Protein AF-A0A822FWM9-F1 (afdb_monomer)

pLDDT: mean 76.6, std 16.6, range [33.56, 94.75]

Mean predicted aligned error: 7.74 Å

Secondary structure (DSSP, 8-state):
---------GGG-EEE--PPPPTTS----EEE-TTT-S-------EETTEEPP------------

Solvent-accessible surface area (backbone atoms only — not comparable to full-atom values): 4796 Å² total; per-residue (Å²): 139,84,86,86,84,89,65,64,40,76,87,50,49,44,77,47,61,81,71,85,83,57,90,98,53,92,82,73,67,46,77,47,49,85,76,14,49,80,78,88,88,85,88,83,56,66,56,98,87,42,74,52,91,66,78,78,78,80,79,80,77,79,77,80,130

Organism: NCBI:txid392032

Structure (mmCIF, N/CA/C/O backbone):
data_AF-A0A822FWM9-F1
#
_entry.id   AF-A0A822FWM9-F1
#
loop_
_atom_site.group_PDB
_atom_site.id
_atom_site.type_symbol
_atom_site.label_atom_id
_atom_site.label_alt_id
_atom_site.label_comp_id
_atom_site.label_asym_id
_atom_site.label_entity_id
_atom_site.label_seq_id
_atom_site.pdbx_PDB_ins_code
_atom_site.Cartn_x
_atom_site.Cartn_y
_atom_site.Cartn_z
_atom_site.occupancy
_atom_site.B_iso_or_equiv
_atom_site.auth_seq_id
_atom_site.auth_comp_id
_atom_site.auth_asym_id
_atom_site.auth_atom_id
_atom_site.pdbx_PDB_model_num
ATOM 1 N N . THR A 1 1 ? 25.258 5.182 -27.695 1.00 63.56 1 THR A N 1
ATOM 2 C CA . THR A 1 1 ? 25.011 5.348 -26.246 1.00 63.56 1 THR A CA 1
ATOM 3 C C . THR A 1 1 ? 23.669 4.739 -25.897 1.00 63.56 1 THR A C 1
ATOM 5 O O . THR A 1 1 ? 22.735 4.961 -26.657 1.00 63.56 1 THR A O 1
ATOM 8 N N . LYS A 1 2 ? 23.570 3.930 -24.832 1.00 76.44 2 LYS A N 1
ATOM 9 C CA . LYS A 1 2 ? 22.299 3.343 -24.366 1.00 76.44 2 LYS A CA 1
ATOM 10 C C . LYS A 1 2 ? 21.817 4.076 -23.115 1.00 76.44 2 LYS A C 1
ATOM 12 O O . LYS A 1 2 ? 22.632 4.400 -22.258 1.00 76.44 2 LYS A O 1
ATOM 17 N N . PHE A 1 3 ? 20.512 4.294 -23.023 1.00 84.75 3 PHE A N 1
ATOM 18 C CA . PHE A 1 3 ? 19.845 4.765 -21.812 1.00 84.75 3 PHE A CA 1
ATOM 19 C C . PHE A 1 3 ? 19.225 3.570 -21.086 1.00 84.75 3 PHE A C 1
ATOM 21 O O . PHE A 1 3 ? 18.768 2.627 -21.734 1.00 84.75 3 PHE A O 1
ATOM 28 N N . ILE A 1 4 ? 19.226 3.610 -19.755 1.00 84.88 4 ILE A N 1
ATOM 29 C CA . ILE A 1 4 ? 18.510 2.660 -18.899 1.00 84.88 4 ILE A CA 1
ATOM 30 C C . ILE A 1 4 ? 17.316 3.412 -18.317 1.00 84.88 4 ILE A C 1
ATOM 32 O O . ILE A 1 4 ? 17.483 4.502 -17.771 1.00 84.88 4 ILE A O 1
ATOM 36 N N . CYS A 1 5 ? 16.124 2.838 -18.447 1.00 85.12 5 CYS A N 1
ATOM 37 C CA . CYS A 1 5 ? 14.901 3.377 -17.867 1.00 85.12 5 CYS A CA 1
ATOM 38 C C . CYS A 1 5 ? 14.422 2.437 -16.762 1.00 85.12 5 CYS A C 1
ATOM 40 O O . CYS A 1 5 ? 14.182 1.260 -17.024 1.00 85.12 5 CYS A O 1
ATOM 42 N N . GLN A 1 6 ? 14.263 2.961 -15.548 1.00 87.56 6 GLN A N 1
ATOM 43 C CA . GLN A 1 6 ? 13.509 2.292 -14.490 1.00 87.56 6 GLN A CA 1
ATOM 44 C C . GLN A 1 6 ? 12.036 2.671 -14.633 1.00 87.56 6 GLN A C 1
ATOM 46 O O . GLN A 1 6 ? 11.705 3.849 -14.771 1.00 87.56 6 GLN A O 1
ATOM 51 N N . VAL A 1 7 ? 11.163 1.670 -14.642 1.00 90.19 7 VAL A N 1
ATOM 52 C CA . VAL A 1 7 ? 9.719 1.839 -14.821 1.00 90.19 7 VAL A CA 1
ATOM 53 C C . VAL A 1 7 ? 9.016 1.117 -13.682 1.00 90.19 7 VAL A C 1
ATOM 55 O O . VAL A 1 7 ? 9.429 0.024 -13.301 1.00 90.19 7 VAL A O 1
ATOM 58 N N . TYR A 1 8 ? 7.949 1.725 -13.172 1.00 90.38 8 TYR A N 1
ATOM 59 C CA . TYR A 1 8 ? 7.057 1.118 -12.194 1.00 90.38 8 TYR A CA 1
ATOM 60 C C . TYR A 1 8 ? 5.615 1.108 -12.715 1.00 90.38 8 TYR A C 1
ATOM 62 O O . TYR A 1 8 ? 5.234 1.934 -13.548 1.00 90.38 8 TYR A O 1
ATOM 70 N N . ASP A 1 9 ? 4.808 0.187 -12.198 1.00 92.38 9 ASP A N 1
ATOM 71 C CA . ASP A 1 9 ? 3.379 0.061 -12.471 1.00 92.38 9 ASP A CA 1
ATOM 72 C C . ASP A 1 9 ? 2.604 -0.011 -11.150 1.00 92.38 9 ASP A C 1
ATOM 74 O O . ASP A 1 9 ? 2.466 -1.061 -10.519 1.00 92.38 9 ASP A O 1
ATOM 78 N N . ALA A 1 10 ? 2.069 1.136 -10.732 1.00 91.50 10 ALA A N 1
ATOM 79 C CA . ALA A 1 10 ? 1.323 1.252 -9.483 1.00 91.50 10 ALA A CA 1
ATOM 80 C C . ALA A 1 10 ? 0.023 0.427 -9.475 1.00 91.50 10 ALA A C 1
ATOM 82 O O . ALA A 1 10 ? -0.486 0.115 -8.399 1.00 91.50 10 ALA A O 1
ATOM 83 N N . THR A 1 11 ? -0.511 0.044 -10.641 1.00 94.75 11 THR A N 1
ATOM 84 C CA . THR A 1 11 ? -1.745 -0.759 -10.722 1.00 94.75 11 THR A CA 1
ATOM 85 C C . THR A 1 11 ? -1.541 -2.198 -10.250 1.00 94.75 11 THR A C 1
ATOM 87 O O . THR A 1 11 ? -2.506 -2.895 -9.937 1.00 94.75 11 THR A O 1
ATOM 90 N N . LYS A 1 12 ? -0.281 -2.631 -10.146 1.00 93.38 12 LYS A N 1
ATOM 91 C CA . LYS A 1 12 ? 0.106 -3.961 -9.674 1.00 93.38 12 LYS A CA 1
ATOM 92 C C . LYS A 1 12 ? 0.346 -4.036 -8.167 1.00 93.38 12 LYS A C 1
ATOM 94 O O . LYS A 1 12 ? 0.578 -5.125 -7.646 1.00 93.38 12 LYS A O 1
ATOM 99 N N . ILE A 1 13 ? 0.257 -2.912 -7.457 1.00 90.81 13 ILE A N 1
ATOM 100 C CA . ILE A 1 13 ? 0.299 -2.897 -5.994 1.00 90.81 13 ILE A CA 1
ATOM 101 C C . ILE A 1 13 ? -1.014 -3.473 -5.463 1.00 90.81 13 ILE A C 1
ATOM 103 O O . ILE A 1 13 ? -2.099 -3.018 -5.831 1.00 90.81 13 ILE A O 1
ATOM 107 N N . ARG A 1 14 ? -0.928 -4.460 -4.569 1.00 90.75 14 ARG A N 1
ATOM 108 C CA . ARG A 1 14 ? -2.099 -5.082 -3.933 1.00 90.75 14 ARG A CA 1
ATOM 109 C C . ARG A 1 14 ? -2.054 -4.888 -2.427 1.00 90.75 14 ARG A C 1
ATOM 111 O O . ARG A 1 14 ? -0.997 -5.011 -1.819 1.00 90.75 14 ARG A O 1
ATOM 118 N N . ILE A 1 15 ? -3.210 -4.619 -1.832 1.00 89.50 15 ILE A N 1
ATOM 119 C CA . ILE A 1 15 ? -3.380 -4.561 -0.379 1.00 89.50 15 ILE A CA 1
ATOM 120 C C . ILE A 1 15 ? -4.201 -5.779 0.043 1.00 89.50 15 ILE A C 1
ATOM 122 O O . ILE A 1 15 ? -5.247 -6.045 -0.551 1.00 89.50 15 ILE A O 1
ATOM 126 N N . SER A 1 16 ? -3.733 -6.513 1.047 1.00 88.25 16 SER A N 1
ATOM 127 C CA . SER A 1 16 ? -4.423 -7.673 1.621 1.00 88.25 16 SER A CA 1
ATOM 128 C C . SER A 1 16 ? -4.474 -7.579 3.144 1.00 88.25 16 SER A C 1
ATOM 130 O O . SER A 1 16 ? -3.914 -6.656 3.738 1.00 88.25 16 SER A O 1
ATOM 132 N N . ASP A 1 17 ? -5.167 -8.534 3.770 1.00 87.75 17 ASP A N 1
ATOM 133 C CA . ASP A 1 17 ? -5.275 -8.648 5.227 1.00 87.75 17 ASP A CA 1
ATOM 134 C C . ASP A 1 17 ? -5.838 -7.371 5.857 1.00 87.75 17 ASP A C 1
ATOM 136 O O . ASP A 1 17 ? -5.208 -6.734 6.695 1.00 87.75 17 ASP A O 1
ATOM 140 N N . LEU A 1 18 ? -7.038 -6.985 5.417 1.00 86.88 18 LEU A N 1
ATOM 141 C CA . LEU A 1 18 ? -7.781 -5.828 5.921 1.00 86.88 18 LEU A CA 1
ATOM 142 C C . LEU A 1 18 ? -8.896 -6.282 6.882 1.00 86.88 18 LEU A C 1
ATOM 144 O O . LEU A 1 18 ? -10.074 -6.223 6.515 1.00 86.88 18 LEU A O 1
ATOM 148 N N . PRO A 1 19 ? -8.580 -6.773 8.099 1.00 85.25 19 PRO A N 1
ATOM 149 C CA . PRO A 1 19 ? -9.606 -7.149 9.061 1.00 85.25 19 PRO A CA 1
ATOM 150 C C . PRO A 1 19 ? -10.349 -5.911 9.576 1.00 85.25 19 PRO A C 1
ATOM 152 O O . PRO A 1 19 ? -9.936 -4.767 9.362 1.00 85.25 19 PRO A O 1
ATOM 155 N N . ALA A 1 20 ? -11.440 -6.135 10.307 1.00 86.12 20 ALA A N 1
ATOM 156 C CA . ALA A 1 20 ? -12.069 -5.073 11.079 1.00 86.12 20 ALA A CA 1
ATOM 157 C C . ALA A 1 20 ? -11.101 -4.575 12.166 1.00 86.12 20 ALA A C 1
ATOM 159 O O . ALA A 1 20 ? -10.512 -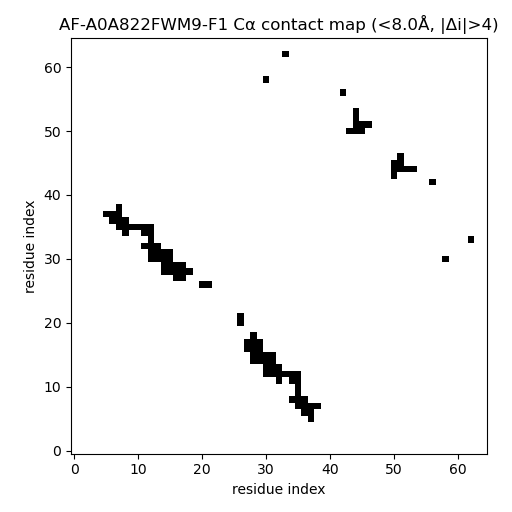5.370 12.900 1.00 86.12 20 ALA A O 1
ATOM 160 N N . ALA A 1 21 ? -10.933 -3.257 12.272 1.00 82.19 21 ALA A N 1
ATOM 161 C CA . ALA A 1 21 ? -10.099 -2.666 13.309 1.00 82.19 21 ALA A CA 1
ATOM 162 C C . ALA A 1 21 ? -10.800 -2.739 14.673 1.00 82.19 21 ALA A C 1
ATOM 164 O O . ALA A 1 21 ? -11.964 -2.355 14.800 1.00 82.19 21 ALA A O 1
ATOM 165 N N . ILE A 1 22 ? -10.072 -3.188 15.697 1.00 83.31 22 ILE A N 1
ATOM 166 C CA . ILE A 1 22 ? -10.544 -3.201 17.084 1.00 83.31 22 ILE A CA 1
ATOM 167 C C . ILE A 1 22 ? -9.892 -2.022 17.819 1.00 83.31 22 ILE A C 1
ATOM 169 O O . ILE A 1 22 ? -8.665 -1.886 17.772 1.00 83.31 22 ILE A O 1
ATOM 173 N N . PRO A 1 23 ? -10.668 -1.151 18.493 1.00 82.88 23 PRO A N 1
ATOM 174 C CA . PRO A 1 23 ? -10.110 -0.031 19.241 1.00 82.88 23 PRO A CA 1
ATOM 175 C C . PRO A 1 23 ? -9.027 -0.474 20.229 1.00 82.88 23 PRO A C 1
ATOM 177 O O . PRO A 1 23 ? -9.187 -1.479 20.917 1.00 82.88 23 PRO A O 1
ATOM 180 N N . HIS A 1 24 ? -7.962 0.323 20.339 1.00 80.62 24 HIS A N 1
ATOM 181 C CA . HIS A 1 24 ? -6.827 0.089 21.244 1.00 80.62 24 HIS A CA 1
ATOM 182 C C . HIS A 1 24 ? -6.004 -1.175 20.940 1.00 80.62 24 HIS A C 1
ATOM 184 O O . HIS A 1 24 ? -5.195 -1.589 21.766 1.00 80.62 24 HIS A O 1
ATOM 190 N N . GLN A 1 25 ? -6.167 -1.770 19.756 1.00 80.44 25 GLN A N 1
ATOM 191 C CA . GLN A 1 25 ? -5.324 -2.866 19.283 1.00 80.44 25 GLN 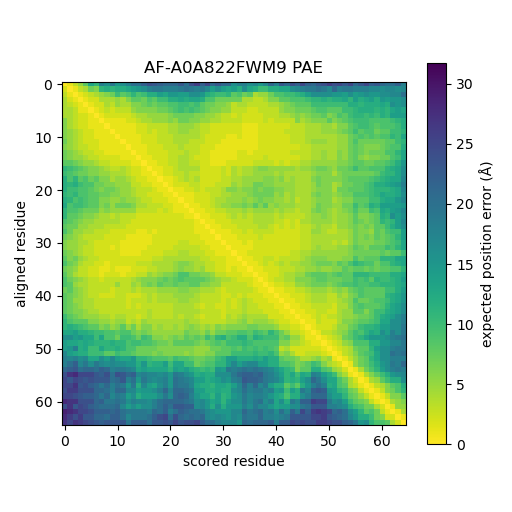A CA 1
ATOM 192 C C . GLN A 1 25 ? -4.458 -2.430 18.103 1.00 80.44 25 GLN A C 1
ATOM 194 O O . GLN A 1 25 ? -4.837 -1.566 17.309 1.00 80.44 25 GLN A O 1
ATOM 199 N N . LEU A 1 26 ? -3.281 -3.050 17.983 1.00 78.88 26 LEU A N 1
ATOM 200 C CA . LEU A 1 26 ? -2.407 -2.850 16.836 1.00 78.88 26 LEU A CA 1
ATOM 201 C C . LEU A 1 26 ? -3.092 -3.381 15.574 1.00 78.88 26 LEU A C 1
ATOM 203 O O . LEU A 1 26 ? -3.388 -4.569 15.471 1.00 78.88 26 LEU A O 1
ATOM 207 N N . TYR A 1 27 ? -3.292 -2.496 14.605 1.00 81.25 27 TYR A N 1
ATOM 208 C CA . TYR A 1 27 ? -3.816 -2.852 13.297 1.00 81.25 27 TYR A CA 1
ATOM 209 C C . TYR A 1 27 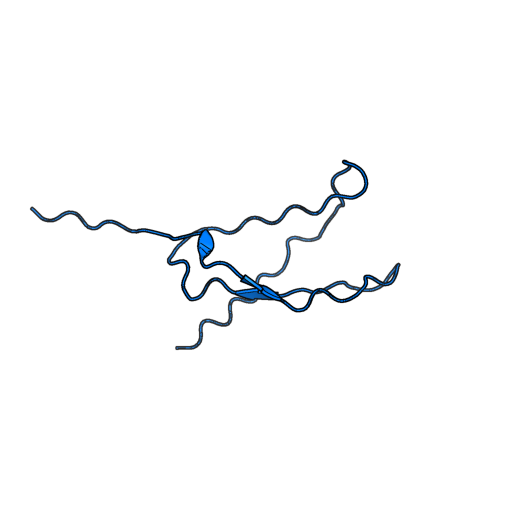? -2.668 -3.116 12.322 1.00 81.25 27 TYR A C 1
ATOM 211 O O . TYR A 1 27 ? -1.751 -2.301 12.213 1.00 81.25 27 TYR A O 1
ATOM 219 N N . LYS A 1 28 ? -2.725 -4.237 11.601 1.00 81.81 28 LYS A N 1
ATOM 220 C CA . LYS A 1 28 ? -1.760 -4.599 10.557 1.00 81.81 28 LYS A CA 1
ATOM 221 C C . LYS A 1 28 ? -2.502 -4.933 9.272 1.00 81.81 28 LYS A C 1
ATOM 223 O O . LYS A 1 28 ? -3.591 -5.492 9.327 1.00 81.81 28 LYS A O 1
ATOM 228 N N . PHE A 1 29 ? -1.879 -4.599 8.152 1.00 83.62 29 PHE A N 1
ATOM 229 C CA . PHE A 1 29 ? -2.300 -4.977 6.811 1.00 83.62 29 PHE A CA 1
ATOM 230 C C . PHE A 1 29 ? -1.055 -5.158 5.944 1.00 83.62 29 PHE A C 1
ATOM 232 O O . PHE A 1 29 ? 0.018 -4.645 6.279 1.00 83.62 29 PHE A O 1
ATOM 239 N N . THR A 1 30 ? -1.204 -5.862 4.831 1.00 84.81 30 THR A N 1
ATOM 240 C CA . THR A 1 30 ? -0.088 -6.211 3.950 1.00 84.81 30 THR A CA 1
ATOM 241 C C . THR A 1 30 ? -0.164 -5.399 2.663 1.00 84.81 30 THR A C 1
ATOM 243 O O . THR A 1 30 ? -1.240 -5.250 2.081 1.00 84.81 30 THR A O 1
ATOM 246 N N . ILE A 1 31 ? 0.977 -4.890 2.192 1.00 86.19 31 ILE A N 1
ATOM 247 C CA . ILE A 1 31 ? 1.118 -4.288 0.860 1.00 86.19 31 ILE A CA 1
ATOM 248 C C . ILE A 1 31 ? 2.079 -5.157 0.052 1.00 86.19 31 ILE A C 1
ATOM 250 O O . ILE A 1 31 ? 3.249 -5.277 0.402 1.00 86.19 31 ILE A O 1
ATOM 254 N N . ASN A 1 32 ? 1.594 -5.739 -1.040 1.00 86.50 32 ASN A N 1
ATOM 255 C CA . ASN A 1 32 ? 2.407 -6.469 -2.002 1.00 86.50 32 ASN A CA 1
ATOM 256 C C . ASN A 1 32 ? 2.780 -5.544 -3.171 1.00 86.50 32 ASN A C 1
ATOM 258 O O . ASN A 1 32 ? 1.899 -5.013 -3.853 1.00 86.50 32 ASN A O 1
ATOM 262 N N . THR A 1 33 ? 4.083 -5.371 -3.396 1.00 87.25 33 THR A N 1
ATOM 263 C CA . THR A 1 33 ? 4.663 -4.536 -4.462 1.00 87.25 33 THR A CA 1
ATOM 264 C C . THR A 1 33 ? 5.493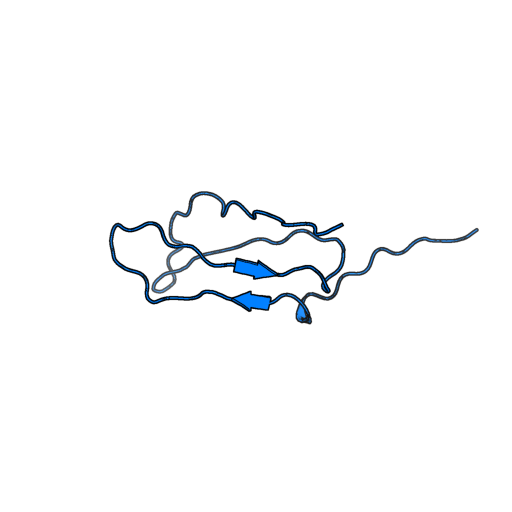 -5.336 -5.466 1.00 87.25 33 THR A C 1
ATOM 266 O O . THR A 1 33 ? 6.144 -4.734 -6.313 1.00 87.25 33 THR A O 1
ATOM 269 N N . MET A 1 34 ? 5.492 -6.670 -5.379 1.00 87.62 34 MET A N 1
ATOM 270 C CA . MET A 1 34 ? 6.400 -7.554 -6.123 1.00 87.62 34 MET A CA 1
ATOM 271 C C . MET A 1 34 ? 6.370 -7.301 -7.635 1.00 87.62 34 MET A C 1
ATOM 273 O O . MET A 1 34 ? 7.414 -7.217 -8.270 1.00 87.62 34 MET A O 1
ATOM 277 N N . ASP A 1 35 ? 5.178 -7.097 -8.199 1.00 90.06 35 ASP A N 1
ATOM 278 C CA . ASP A 1 35 ? 5.015 -6.901 -9.642 1.00 90.06 35 ASP A CA 1
ATOM 279 C C . ASP A 1 35 ? 5.056 -5.418 -10.066 1.00 90.06 35 ASP A C 1
ATOM 281 O O . ASP A 1 35 ? 4.950 -5.115 -11.257 1.00 90.06 35 ASP A O 1
ATOM 285 N N . ALA A 1 36 ? 5.169 -4.483 -9.115 1.00 91.38 36 ALA A N 1
ATOM 286 C CA . ALA A 1 36 ? 5.058 -3.045 -9.364 1.00 91.38 36 ALA A CA 1
ATOM 287 C C . ALA A 1 36 ? 6.367 -2.401 -9.848 1.00 91.38 36 ALA A C 1
ATOM 289 O O . ALA A 1 36 ? 6.326 -1.283 -10.354 1.00 91.38 36 ALA A O 1
ATOM 290 N N . GLY A 1 37 ? 7.501 -3.095 -9.733 1.00 87.88 37 GLY A N 1
ATOM 291 C CA . GLY A 1 37 ? 8.824 -2.543 -10.031 1.00 87.88 37 GLY A CA 1
ATOM 292 C C . GLY A 1 37 ? 9.357 -1.620 -8.930 1.00 87.88 37 GLY A C 1
ATOM 293 O O . GLY A 1 37 ? 8.694 -1.366 -7.922 1.00 87.88 37 GLY A O 1
ATOM 294 N N . ASP A 1 38 ? 10.578 -1.127 -9.126 1.00 85.25 38 ASP A N 1
ATOM 295 C CA . ASP A 1 38 ? 11.284 -0.330 -8.122 1.00 85.25 38 ASP A CA 1
ATOM 296 C C . ASP A 1 38 ? 10.633 1.047 -7.941 1.00 85.25 38 ASP A C 1
ATOM 298 O O . ASP A 1 38 ? 10.518 1.843 -8.878 1.00 85.25 38 ASP A O 1
ATOM 302 N N . GLY A 1 39 ? 10.235 1.360 -6.709 1.00 82.31 39 GLY A N 1
ATOM 303 C CA . GLY A 1 39 ? 9.609 2.632 -6.378 1.00 82.31 39 GLY A CA 1
ATOM 304 C C . GLY A 1 39 ? 9.411 2.825 -4.879 1.00 82.31 39 GLY A C 1
ATOM 305 O O . GLY A 1 39 ? 9.641 1.928 -4.071 1.00 82.31 39 GLY A O 1
ATOM 306 N N . HIS A 1 40 ? 8.975 4.026 -4.497 1.00 83.06 40 HIS A N 1
ATOM 307 C CA . HIS A 1 40 ? 8.666 4.356 -3.108 1.00 83.06 40 HIS A CA 1
ATOM 308 C C . HIS A 1 40 ? 7.154 4.333 -2.867 1.00 83.06 40 HIS A C 1
ATOM 310 O O . HIS A 1 40 ? 6.401 5.029 -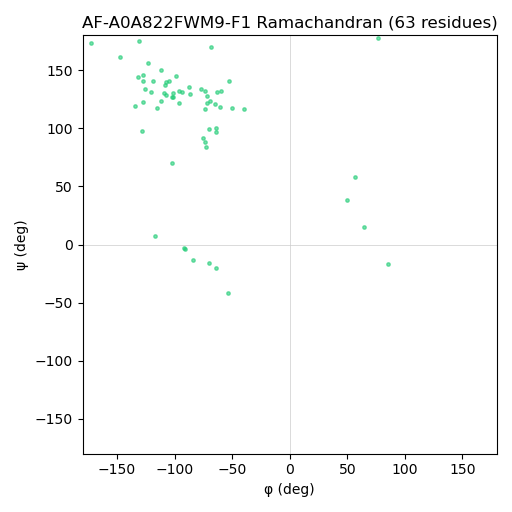3.550 1.00 83.06 40 HIS A O 1
ATOM 316 N N . VAL A 1 41 ? 6.711 3.584 -1.855 1.00 81.19 41 VAL A N 1
ATOM 317 C CA . VAL A 1 41 ? 5.306 3.537 -1.429 1.00 81.19 41 VAL A CA 1
ATOM 318 C C . VAL A 1 41 ? 5.111 4.395 -0.180 1.00 81.19 41 VAL A C 1
ATOM 320 O O . VAL A 1 41 ? 5.835 4.256 0.801 1.00 81.19 41 VAL A O 1
ATOM 323 N N . SER A 1 42 ? 4.096 5.263 -0.202 1.00 82.19 42 SER A N 1
ATOM 324 C CA . SER A 1 42 ? 3.707 6.105 0.933 1.00 82.19 42 SER A CA 1
ATOM 325 C C . SER A 1 42 ? 2.266 5.817 1.346 1.00 82.19 42 SER A C 1
ATOM 327 O O . SER A 1 42 ? 1.360 5.811 0.513 1.00 82.19 42 SER A O 1
ATOM 329 N N . VAL A 1 43 ? 2.042 5.616 2.645 1.00 79.69 43 VAL A N 1
ATOM 330 C CA . VAL A 1 43 ? 0.724 5.319 3.222 1.00 79.69 43 VAL A CA 1
ATOM 331 C C . VAL A 1 43 ? 0.198 6.536 3.983 1.00 79.69 43 VAL A C 1
ATOM 333 O O . VAL A 1 43 ? 0.940 7.219 4.688 1.00 79.69 43 VAL A O 1
ATOM 336 N N . LYS A 1 44 ? -1.105 6.816 3.859 1.00 79.88 44 LYS A N 1
ATOM 337 C CA . LYS A 1 44 ? -1.807 7.837 4.651 1.00 79.88 44 LYS A CA 1
ATOM 338 C C . LYS A 1 44 ? -3.125 7.276 5.172 1.00 79.88 44 LYS A C 1
ATOM 340 O O . LYS A 1 44 ? -4.013 6.971 4.384 1.00 79.88 44 LYS A O 1
ATOM 345 N N . ILE A 1 45 ? -3.273 7.221 6.493 1.00 79.81 45 ILE A N 1
ATOM 346 C CA . ILE A 1 45 ? -4.510 6.787 7.152 1.00 79.81 45 ILE A CA 1
ATOM 347 C C . ILE A 1 45 ? -5.344 8.018 7.531 1.00 79.81 45 ILE A C 1
ATOM 349 O O . ILE A 1 45 ? -4.819 8.985 8.095 1.00 79.81 45 ILE A O 1
ATOM 353 N N . LYS A 1 46 ? -6.641 8.003 7.203 1.00 79.94 46 LYS A N 1
ATOM 354 C CA . LYS A 1 46 ? -7.593 9.074 7.529 1.00 79.94 46 LYS A CA 1
ATOM 355 C C . LYS A 1 46 ? -8.871 8.506 8.142 1.00 79.94 46 LYS A C 1
ATOM 35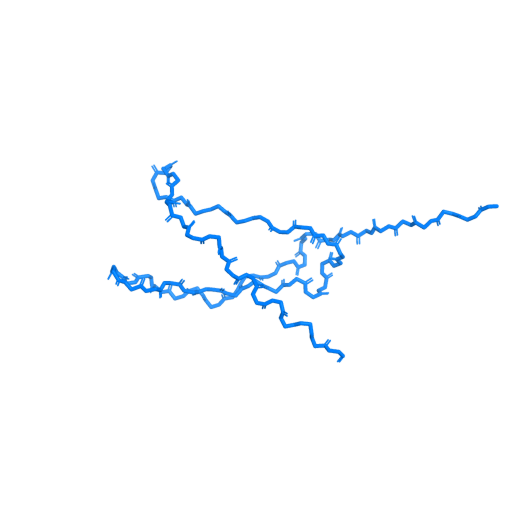7 O O . LYS A 1 46 ? -9.354 7.473 7.692 1.00 79.94 46 LYS A O 1
ATOM 362 N N . GLN A 1 47 ? -9.450 9.230 9.093 1.00 79.12 47 GLN A N 1
ATOM 363 C CA . GLN A 1 47 ? -10.776 8.976 9.654 1.00 79.12 47 GLN A CA 1
ATOM 364 C C . GLN A 1 47 ? -11.593 10.266 9.575 1.00 79.12 47 GLN A C 1
ATOM 366 O O . GLN A 1 47 ? -11.156 11.305 10.066 1.00 79.12 47 GLN A O 1
ATOM 371 N N . SER A 1 48 ? -12.753 10.220 8.915 1.00 84.25 48 SER A N 1
ATOM 372 C CA . SER A 1 48 ? -13.645 11.382 8.744 1.00 84.25 48 SER A CA 1
ATOM 373 C C . SER A 1 48 ? -12.931 12.645 8.226 1.00 84.25 48 SER A C 1
ATOM 375 O O . SER A 1 48 ? -13.188 13.752 8.683 1.00 84.25 48 SER A O 1
ATOM 377 N N . GLY A 1 49 ? -11.978 12.474 7.301 1.00 80.50 49 GLY A N 1
ATOM 378 C CA . GLY A 1 49 ? -11.174 13.564 6.729 1.00 80.50 49 GLY A CA 1
ATOM 379 C C . GLY A 1 49 ? -9.925 13.953 7.531 1.00 80.50 49 GLY A C 1
ATOM 380 O O . GLY A 1 49 ? -9.003 14.534 6.956 1.00 80.50 49 GLY A O 1
ATOM 381 N N . ASN A 1 50 ? -9.826 13.558 8.801 1.00 77.75 50 ASN A N 1
ATOM 382 C CA . ASN A 1 50 ? -8.681 13.854 9.661 1.00 77.75 50 ASN A CA 1
ATOM 383 C C . ASN A 1 50 ? -7.590 12.792 9.518 1.00 77.75 50 ASN A C 1
ATOM 385 O O . ASN A 1 50 ? -7.871 11.592 9.503 1.00 77.75 50 ASN A O 1
ATOM 389 N N . ARG A 1 51 ? -6.327 13.219 9.412 1.00 71.62 51 ARG A N 1
ATOM 390 C CA . ARG A 1 51 ? -5.188 12.296 9.338 1.00 71.62 51 ARG A CA 1
ATOM 391 C C . ARG A 1 51 ? -4.972 11.654 10.705 1.00 71.62 51 ARG A C 1
ATOM 393 O O . ARG A 1 51 ? -4.711 12.364 11.671 1.00 71.62 51 ARG A O 1
ATOM 400 N N . LEU A 1 52 ? -5.035 10.328 10.765 1.00 72.81 52 LEU A N 1
ATOM 401 C CA . LEU A 1 52 ? -4.687 9.601 11.978 1.00 72.81 52 LEU A CA 1
ATOM 402 C C . LEU A 1 52 ? -3.165 9.545 12.112 1.00 72.81 52 LEU A C 1
ATOM 404 O O . LEU A 1 52 ? -2.449 9.261 11.140 1.00 72.81 52 LEU A O 1
ATOM 408 N N . ALA A 1 53 ? -2.677 9.833 13.319 1.00 67.88 53 ALA A N 1
ATOM 409 C CA . ALA A 1 53 ? -1.297 9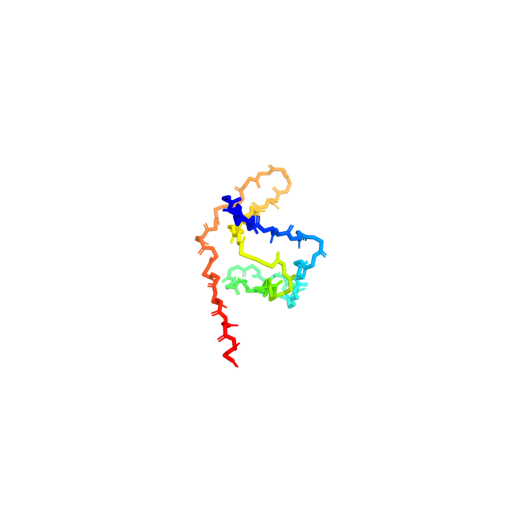.556 13.673 1.00 67.88 53 ALA A CA 1
ATOM 410 C C . ALA A 1 53 ? -1.088 8.045 13.544 1.00 67.88 53 ALA A C 1
ATOM 412 O O . ALA A 1 53 ? -1.773 7.254 14.185 1.00 67.88 53 ALA A O 1
ATOM 413 N N . HIS A 1 54 ? -0.186 7.662 12.656 1.00 63.00 54 HIS A N 1
ATOM 414 C CA . HIS A 1 54 ? 0.270 6.295 12.512 1.00 63.00 54 HIS A CA 1
ATOM 415 C C . HIS A 1 54 ? 1.785 6.345 12.626 1.00 63.00 54 HIS A C 1
ATOM 417 O O . HIS A 1 54 ? 2.427 7.219 12.034 1.00 63.00 54 HIS A O 1
ATOM 423 N N . GLU A 1 55 ? 2.345 5.443 13.423 1.00 57.25 55 GLU A N 1
ATOM 424 C CA . GLU A 1 55 ? 3.766 5.142 13.335 1.00 57.25 55 GLU A CA 1
ATOM 425 C C . GLU A 1 55 ? 4.001 4.651 11.903 1.00 57.25 55 GLU A C 1
ATOM 427 O O . GLU A 1 55 ? 3.164 3.909 11.377 1.00 57.25 55 GLU A O 1
ATOM 432 N N . GLN A 1 56 ? 5.033 5.174 11.227 1.00 48.00 56 GLN A N 1
ATOM 433 C CA . GLN A 1 56 ? 5.371 4.794 9.852 1.00 48.00 56 GLN A CA 1
ATOM 434 C C . GLN A 1 56 ? 5.177 3.288 9.713 1.00 48.00 56 GLN A C 1
ATOM 436 O O . GLN A 1 56 ? 5.823 2.530 10.435 1.00 48.00 56 GLN A O 1
ATOM 441 N N . ALA A 1 57 ? 4.236 2.874 8.856 1.00 45.09 57 ALA A N 1
ATOM 442 C CA . ALA A 1 57 ? 3.982 1.464 8.633 1.00 45.09 57 ALA A CA 1
ATOM 443 C C . ALA A 1 57 ? 5.339 0.815 8.355 1.00 45.09 57 ALA A C 1
ATOM 445 O O . ALA A 1 57 ? 6.034 1.222 7.422 1.00 45.09 57 ALA A O 1
ATOM 446 N N . ARG A 1 58 ? 5.754 -0.122 9.212 1.00 41.41 58 ARG A N 1
ATOM 447 C CA . ARG A 1 58 ? 6.901 -0.967 8.909 1.00 41.41 58 ARG A CA 1
ATOM 448 C C . ARG A 1 58 ? 6.484 -1.773 7.690 1.00 41.41 58 ARG A C 1
ATOM 450 O O . ARG A 1 58 ? 5.669 -2.685 7.789 1.00 41.41 58 ARG A O 1
ATOM 457 N N . ILE A 1 59 ? 6.953 -1.342 6.525 1.00 47.78 59 ILE A N 1
ATOM 458 C CA . ILE A 1 59 ? 6.830 -2.117 5.302 1.00 47.78 59 ILE A CA 1
ATOM 459 C C . ILE A 1 59 ? 7.880 -3.213 5.441 1.00 47.78 59 ILE A C 1
ATOM 461 O O . ILE A 1 59 ? 9.047 -3.006 5.113 1.00 47.78 59 ILE A O 1
ATOM 465 N N . ASP A 1 60 ? 7.474 -4.355 5.993 1.00 45.88 60 ASP A N 1
ATOM 466 C CA . ASP A 1 60 ? 8.286 -5.566 5.957 1.00 45.88 60 ASP A CA 1
ATOM 467 C C . ASP A 1 60 ? 8.234 -6.099 4.517 1.00 45.88 60 ASP A C 1
ATOM 469 O O . ASP A 1 60 ? 7.395 -6.927 4.159 1.00 45.88 60 ASP A O 1
ATOM 473 N N . LEU A 1 61 ? 9.101 -5.556 3.657 1.00 41.16 61 LEU A N 1
ATOM 474 C CA . LEU A 1 61 ? 9.360 -6.086 2.321 1.00 41.16 61 LEU A CA 1
ATOM 475 C C . LEU A 1 61 ? 9.967 -7.485 2.476 1.00 41.16 61 LEU A C 1
ATOM 477 O O . LEU A 1 61 ? 11.171 -7.629 2.672 1.00 41.16 61 LEU A O 1
ATOM 481 N N . HIS A 1 62 ? 9.139 -8.526 2.381 1.00 40.66 62 HIS A N 1
ATOM 482 C CA . HIS A 1 62 ? 9.636 -9.857 2.047 1.00 40.66 62 HIS A CA 1
ATOM 483 C C . HIS A 1 62 ? 9.994 -9.852 0.560 1.00 40.66 62 HIS A C 1
ATOM 485 O O . HIS A 1 62 ? 9.162 -10.139 -0.301 1.00 40.66 62 HIS A O 1
ATOM 491 N N . ILE A 1 63 ? 11.234 -9.463 0.264 1.00 37.69 63 ILE A N 1
ATOM 492 C CA . ILE A 1 63 ? 11.866 -9.781 -1.013 1.00 37.69 63 ILE A CA 1
ATOM 493 C C . ILE A 1 63 ? 12.126 -11.288 -0.951 1.00 37.69 63 ILE A C 1
ATOM 495 O O . ILE A 1 63 ? 13.038 -11.728 -0.257 1.00 37.69 63 ILE A O 1
ATOM 499 N N . TYR A 1 64 ? 11.259 -12.081 -1.578 1.00 33.66 64 TYR A N 1
ATOM 500 C CA . TYR A 1 64 ? 11.592 -13.473 -1.859 1.00 33.66 64 TYR A CA 1
ATOM 501 C C . TYR A 1 64 ? 12.612 -13.453 -3.003 1.00 33.66 64 TYR A C 1
ATOM 503 O O . TYR A 1 64 ? 12.304 -12.918 -4.070 1.00 33.66 64 TYR A O 1
ATOM 511 N N . GLU A 1 65 ? 13.829 -13.929 -2.716 1.00 33.56 65 GLU A N 1
ATOM 512 C CA . GLU A 1 65 ? 14.905 -14.158 -3.696 1.00 33.56 65 GLU A CA 1
ATOM 513 C C . GLU A 1 65 ? 14.496 -15.158 -4.786 1.00 33.56 65 GLU A C 1
ATOM 515 O O . GLU A 1 65 ? 13.752 -16.119 -4.468 1.00 33.56 65 GLU A O 1
#

Radius of gyration: 15.55 Å; Cα contacts (8 Å, |Δi|>4): 52; chains: 1; bounding box: 39×28×48 Å

Sequence (65 aa):
TKFICQVYDATKIRISDLPAAIPHQLYKFTINTMDAGDGHVSVKIKQSGNRLAHEQARIDLHIYE

InterPro domains:
  IPR014756 Immunoglobulin E-set [SSF81296] (4-52)

Foldseek 3Di:
DDDDDFAFAPVPKDKADQDDDDPPDDDDIAIDRPRGGDDDDDDFDDDPNHTDDDDGHPHPPPPDD

=== Feature glossary ===
Key to the feature types in this record:

Secondary structure (8-state, DSSP). Secondary structure is the local, repeating backbone conformation. DSSP classifies it into eight states by reading the hydrogen-bond network: three helix types (H, G, I), tw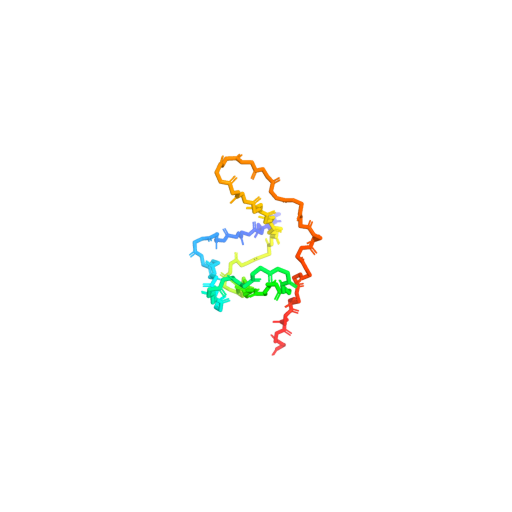o β types (E, B), two non-regular types (T, S), and unstructured coil (-).

Backbone torsions (φ/ψ). Backbone dihedral angles. Every residue except chain termini has a φ (preceding-C → N → Cα → C) and a ψ (N → Cα → C → next-N). They are reported in degrees following the IUPAC sign convention. Secondary structure is essentially a statement about which (φ, ψ) basin each residue occupies.

Predicted aligned error. Predicted Aligned Error (PAE) is an AlphaFold confidence matrix: entry (i, j) is the expected error in the position of residue j, in ångströms, when the prediction is superimposed on the true structure at residue i. Low PAE within a block of residues means that block is internally rigid and well-predicted; high PAE between two blocks means their relative placement is uncertain even if each block individually is confident.

B-factor. B-factor (Debye–Waller factor) reflects atomic displacement in the crystal lattice. It is an experimental observable (units Å²), not a prediction; low values mean the atom is pinned down, high values mean it moves or is heterogeneous across the crystal.

Secondary structure (3-state, P-SEA). Three-state secondary structure (P-SEA) collapses the eight DSSP classes into helix (a), strand (b), and coil (c). P-SEA assigns these from Cα geometry alone — distances and angles — without requiring backbone oxygens, so it works on any Cα trace.

Sequence. Primary structure: the covalent order of the twenty standard amino acids along the backbone. Two proteins with the same sequence will (almost always) fold to the same structure; two with 30% identity often share a fold but not the details.

pLDDT. pLDDT is the predicted lDDT-Cα score: AlphaFold's confidence that the local environment of each residue (all inter-atomic distances within 15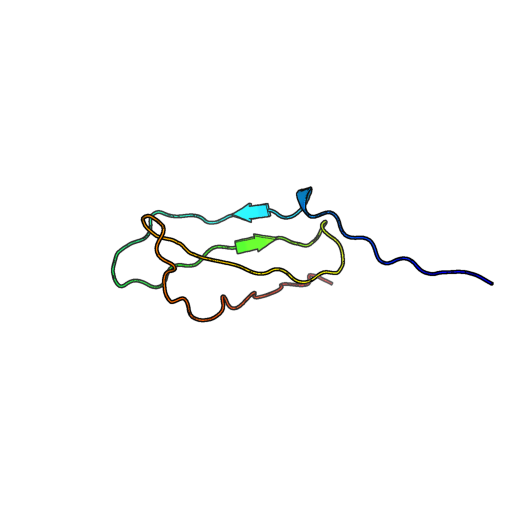 Å) is correctly placed. It is a per-residue number between 0 and 100, with higher meaning more reliable.

InterPro / GO / CATH / organism. Functional annotations link the protein to curated databases. InterPro entries identify conserved domains and families by matching the sequence against member-database signatures (Pfam, PROSITE, CDD, …). Gene Ontology (GO) terms describe molecular function, biological process, and cellular component in a controlled vocabulary. CATH places the structure in a hierarchical fold classification (Class/Architecture/Topology/Homologous-superfamily). The organism is the source species.

Contact-map, Ramachandran, and PAE plots. Three diagnostic plots accompany the record. The Cα contact map visualizes the tertiary structure as a 2D adjacency matrix (8 Å cutoff, sequence-local contacts suppressed). The Ramachandran plot shows the distribution of backbone (φ, ψ) torsions, with points in the α and β basins reflecting secondary structure content. The PAE plot shows AlphaFold's inter-residue confidence as a color matrix.

mmCIF coordinates. The mmCIF table is the protein's shape written out atom by atom. For each backbone N, Cα, C, and carbonyl O, it records an (x, y, z) coordinate triple in Å plus the residue type, chain letter, and residue number.

Radius of gyration, Cα contacts, bounding box. Three whole-structure scalars: the radius of gyration (RMS distance of Cα from centroid, in Å), the count of Cα–Cα contacts (pairs closer than 8 Å and separated by more than four residues in sequence — i.e. tertiary, not local, contacts), and the bounding-box dimensions. Together they distinguish compact globular folds from extended fibres or disordered chains.

Foldseek 3Di. The Foldseek 3Di string encodes local tertiary geometry as a 20-letter alphabet — one character per residue — derived from the relative positions of nearby Cα atoms. Unlike the amino-acid sequence, 3Di is a direct function of the 3D structure, so two proteins with the same fold have similar 3Di strings even at low sequence identity.

Rendered structure images. Six rendered views show the 3D structure from the faces of a cube — i.e. along ±x, ±y, ±z. Rendering representation is drawn randomly per protein from cartoon (secondary-structure ribbons), sticks (backbone bonds), or molecular surface; coloring is either N→C rainbow (blue at the N-terminus through red at the C-terminus) or one color per chain.

Nearest PDB structures. The Foldseek neighbor list gives the closest experimentally determined structures in the PDB, ranked by structural alignment. TM-score near 1 means near-identical fold; near 0.3 means only rough topology match. This is how one finds what a novel AlphaFold prediction most resembles in the solved-structure universe.

Solvent-accessible surface area. SASA measures how much of the protein is reachable by solvent. It is computed by rolling a water-sized probe over the atomic surface and summing the exposed area (Å²). Per-residue SASA distinguishes core (buried, low SASA) from surface (exposed, high SASA) residues; total SASA is a whole-molecule size measure.